Protein AF-A0A9Q0RKN8-F1 (afdb_monomer_lite)

pLDDT: mean 71.42, std 11.18, range [33.84, 87.12]

Secondary structure (DSSP, 8-state):
-HHHHHHHHHHHHHHHHHHHHHHHTTS-TTT-HHHHHHHHHHHHHHS-GGGTTTHHHHHHHHHHHHHHHHHHHHHHHHHHHHHTTS-SPPHHHHHHHTT-----PPP-

Sequence (108 aa):
MATSTITYSKGLKTLRAISHQLRINKNNVRAMPVMENFVSIVRKHDVTDRRLCRAPEELQFIGTCYQTYLESNQQYGELYRKHFGKGEKTIEEAARTVGLKLPEVPEI

InterPro domains:
  IPR037667 Protein FMC1 homologue [PTHR31716] (9-106)

Organism: Blomia tropicalis (NCBI:txid40697)

Foldseek 3Di:
DVLLVVLLVLLVVLLVLLLVLVVVVVDPSVPDPLNVVLVVLSVVLNPDPPCSDVSSVVNNVSSVVSNVVSVVVVVVVVVCVVPPPPPPDDPQRVCVVVPHHDDDDPDD

Structure (mmCIF, N/CA/C/O backbone):
data_AF-A0A9Q0RKN8-F1
#
_entry.id   AF-A0A9Q0RKN8-F1
#
loop_
_atom_site.group_PDB
_atom_site.id
_atom_site.type_symbol
_atom_site.label_atom_id
_atom_site.label_alt_id
_atom_site.label_comp_id
_atom_site.label_asym_id
_atom_site.label_entity_id
_atom_site.label_seq_id
_atom_site.pdbx_PDB_ins_code
_atom_site.Cartn_x
_atom_site.Cartn_y
_atom_site.Cartn_z
_atom_site.occupancy
_atom_site.B_iso_or_equiv
_atom_site.auth_seq_id
_atom_site.auth_comp_id
_atom_site.auth_asym_id
_atom_site.auth_atom_id
_atom_site.pdbx_PDB_model_num
ATOM 1 N N . MET A 1 1 ? 26.714 2.213 -18.684 1.00 40.12 1 MET A N 1
ATOM 2 C CA . MET A 1 1 ? 26.534 0.957 -17.915 1.00 40.12 1 MET A CA 1
ATOM 3 C C . MET A 1 1 ? 26.220 1.159 -16.426 1.00 40.12 1 MET A C 1
ATOM 5 O O . MET A 1 1 ? 25.683 0.244 -15.828 1.00 40.12 1 MET A O 1
ATOM 9 N N . ALA A 1 2 ? 26.486 2.322 -15.809 1.00 33.84 2 ALA A N 1
ATOM 10 C CA . ALA A 1 2 ? 26.169 2.554 -14.387 1.00 33.84 2 ALA A CA 1
ATOM 11 C C . ALA A 1 2 ? 24.698 2.942 -14.100 1.00 33.84 2 ALA A C 1
ATOM 13 O O . ALA A 1 2 ? 24.236 2.833 -12.971 1.00 33.84 2 ALA A O 1
ATOM 14 N N . THR A 1 3 ? 23.945 3.403 -15.101 1.00 42.78 3 THR A N 1
ATOM 15 C CA . THR A 1 3 ? 22.555 3.858 -14.924 1.00 42.78 3 THR A CA 1
ATOM 16 C C . THR A 1 3 ? 21.546 2.708 -14.877 1.00 42.78 3 THR A C 1
ATOM 18 O O . THR A 1 3 ? 20.561 2.800 -14.148 1.00 42.78 3 THR A O 1
ATOM 21 N N . SER A 1 4 ? 21.802 1.594 -15.572 1.00 50.19 4 SER A N 1
ATOM 22 C CA . SER A 1 4 ? 20.928 0.410 -15.561 1.00 50.19 4 SER A CA 1
ATOM 23 C C . SER A 1 4 ? 20.919 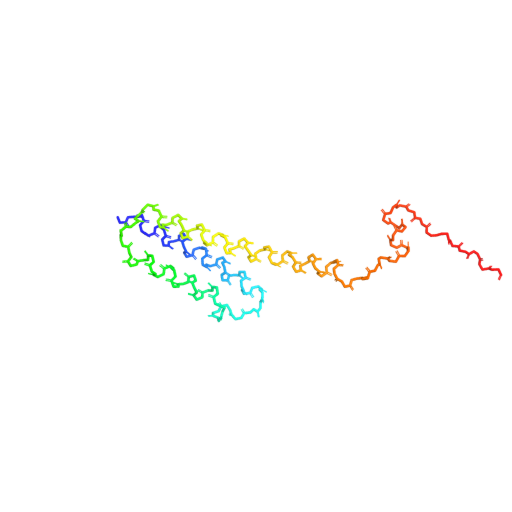-0.303 -14.202 1.00 50.19 4 SER A C 1
ATOM 25 O O . SER A 1 4 ? 19.859 -0.702 -13.722 1.00 50.19 4 SER A O 1
ATOM 27 N N . THR A 1 5 ? 22.064 -0.384 -13.516 1.00 50.81 5 THR A N 1
ATOM 28 C CA . THR A 1 5 ? 22.169 -1.023 -12.191 1.00 50.81 5 THR A CA 1
ATOM 29 C C . THR A 1 5 ? 21.462 -0.227 -11.087 1.00 50.81 5 THR A C 1
ATOM 31 O O . THR A 1 5 ? 20.856 -0.813 -10.187 1.00 50.81 5 THR A O 1
ATOM 34 N N . ILE A 1 6 ? 21.471 1.109 -11.166 1.00 53.22 6 ILE A N 1
ATOM 35 C CA . ILE A 1 6 ? 20.786 1.992 -10.206 1.00 53.22 6 ILE A CA 1
ATOM 36 C C . ILE A 1 6 ? 19.263 1.902 -10.368 1.00 53.22 6 ILE A C 1
ATOM 38 O O . ILE A 1 6 ? 18.538 1.855 -9.371 1.00 53.22 6 ILE A O 1
ATOM 42 N N . THR A 1 7 ? 18.764 1.836 -11.602 1.00 55.88 7 THR A N 1
ATOM 43 C CA . THR A 1 7 ? 17.331 1.667 -11.884 1.00 55.88 7 THR A CA 1
ATOM 44 C C . THR A 1 7 ? 16.822 0.312 -11.409 1.00 55.88 7 THR A C 1
ATOM 46 O O . THR A 1 7 ? 15.800 0.244 -10.726 1.00 55.88 7 THR A O 1
ATOM 49 N N . TYR A 1 8 ? 17.570 -0.757 -11.691 1.00 60.25 8 TYR A N 1
ATOM 50 C CA . TYR A 1 8 ? 17.263 -2.103 -11.213 1.00 60.25 8 TYR A CA 1
ATOM 51 C C . TYR A 1 8 ? 17.215 -2.151 -9.676 1.00 60.25 8 TYR A C 1
ATOM 53 O O . TYR A 1 8 ? 16.263 -2.659 -9.087 1.00 60.25 8 TYR A O 1
ATOM 61 N N . SER A 1 9 ? 18.174 -1.503 -9.006 1.00 65.56 9 SER A N 1
ATOM 62 C CA . SER A 1 9 ? 18.187 -1.324 -7.547 1.00 65.56 9 SER A CA 1
ATOM 63 C C . SER A 1 9 ? 16.938 -0.604 -7.017 1.00 65.56 9 SER A C 1
ATOM 65 O O . SER A 1 9 ? 16.350 -1.044 -6.026 1.00 65.56 9 SER A O 1
ATOM 67 N N . LYS A 1 10 ? 16.481 0.470 -7.675 1.00 67.00 10 LYS A N 1
ATOM 68 C CA . LYS A 1 10 ? 15.268 1.209 -7.276 1.00 67.00 10 LYS A CA 1
ATOM 69 C C . LYS A 1 10 ? 13.986 0.396 -7.492 1.00 67.00 10 LYS A C 1
ATOM 71 O O . LYS A 1 10 ? 13.162 0.343 -6.582 1.00 67.00 10 LYS A O 1
ATOM 76 N N . GLY A 1 11 ? 13.844 -0.285 -8.630 1.00 67.00 11 GLY A N 1
ATOM 77 C CA . GLY A 1 11 ? 12.703 -1.169 -8.908 1.00 67.00 11 GLY A CA 1
ATOM 78 C C . GLY A 1 11 ? 12.629 -2.375 -7.962 1.00 67.00 11 GLY A C 1
ATOM 79 O O . GLY A 1 11 ? 11.551 -2.801 -7.555 1.00 67.00 11 GLY A O 1
ATOM 80 N N . LEU A 1 12 ? 13.776 -2.894 -7.519 1.00 70.75 12 LEU A N 1
ATOM 81 C CA . LEU A 1 12 ? 13.816 -3.940 -6.496 1.00 70.75 12 LEU A CA 1
ATOM 82 C C . LEU A 1 12 ? 13.418 -3.432 -5.106 1.00 70.75 12 LEU A C 1
ATOM 84 O O . LEU A 1 12 ? 12.821 -4.182 -4.332 1.00 70.75 12 LEU A O 1
ATOM 88 N N . LYS A 1 13 ? 13.731 -2.175 -4.766 1.00 76.62 13 LYS A N 1
ATOM 89 C CA . LYS A 1 13 ? 13.293 -1.567 -3.498 1.00 76.62 13 LYS A CA 1
ATOM 90 C C . LYS A 1 13 ? 11.774 -1.412 -3.452 1.00 76.62 13 LYS A C 1
ATOM 92 O O . LYS A 1 13 ? 11.178 -1.780 -2.443 1.00 76.62 13 LYS A O 1
ATOM 97 N N . THR A 1 14 ? 11.151 -0.948 -4.536 1.00 73.56 14 THR A N 1
ATOM 98 C CA . THR A 1 14 ? 9.684 -0.853 -4.621 1.00 73.56 14 THR A CA 1
ATOM 99 C C . THR A 1 14 ? 9.036 -2.237 -4.595 1.00 73.56 14 THR A C 1
ATOM 101 O O . THR A 1 14 ? 8.081 -2.441 -3.852 1.00 73.56 14 THR A O 1
ATOM 104 N N . LEU A 1 15 ? 9.613 -3.234 -5.277 1.00 72.88 15 LEU A N 1
ATOM 105 C CA . LEU A 1 15 ? 9.146 -4.625 -5.197 1.00 72.88 15 LEU A CA 1
ATOM 106 C C . LEU A 1 15 ? 9.206 -5.180 -3.764 1.00 72.88 15 LEU A C 1
ATOM 108 O O . LEU A 1 15 ? 8.266 -5.830 -3.306 1.00 72.88 15 LEU A O 1
ATOM 112 N N . ARG A 1 16 ? 10.297 -4.917 -3.034 1.00 77.75 16 ARG A N 1
ATOM 113 C CA . ARG A 1 16 ? 10.433 -5.324 -1.626 1.00 77.75 16 ARG A CA 1
ATOM 114 C C . ARG A 1 16 ? 9.409 -4.629 -0.734 1.00 77.75 16 ARG A C 1
ATOM 116 O O . ARG A 1 16 ? 8.820 -5.299 0.111 1.00 77.75 16 ARG A O 1
ATOM 123 N N . ALA A 1 17 ? 9.169 -3.335 -0.938 1.00 76.56 17 ALA A N 1
ATOM 124 C CA . ALA A 1 17 ? 8.163 -2.584 -0.192 1.00 76.56 17 ALA A CA 1
ATOM 125 C C . ALA A 1 17 ? 6.752 -3.148 -0.433 1.00 76.56 17 ALA A C 1
ATOM 127 O O . ALA A 1 17 ? 6.053 -3.486 0.520 1.00 76.56 17 ALA A O 1
ATOM 128 N N . ILE A 1 18 ? 6.376 -3.371 -1.695 1.00 76.12 18 ILE A N 1
ATOM 129 C CA . ILE A 1 18 ? 5.087 -3.970 -2.070 1.00 76.12 18 ILE A CA 1
ATOM 130 C C . ILE A 1 18 ? 4.957 -5.386 -1.481 1.00 76.12 18 ILE A C 1
ATOM 132 O O . ILE A 1 18 ? 3.927 -5.729 -0.901 1.00 76.12 18 ILE A O 1
ATOM 136 N N . SER A 1 19 ? 6.014 -6.203 -1.544 1.00 74.38 19 SER A N 1
ATOM 137 C CA . SER A 1 19 ? 6.011 -7.555 -0.965 1.00 74.38 19 SER A CA 1
ATOM 138 C C . SER A 1 19 ? 5.850 -7.547 0.550 1.00 74.38 19 SER A C 1
ATOM 140 O O . SER A 1 19 ? 5.220 -8.455 1.093 1.00 74.38 19 SER A O 1
ATOM 142 N N . HIS A 1 20 ? 6.433 -6.563 1.231 1.00 78.81 20 HIS A N 1
ATOM 143 C CA . HIS A 1 20 ? 6.300 -6.401 2.671 1.00 78.81 20 HIS A CA 1
ATOM 144 C C . HIS A 1 20 ? 4.857 -6.038 3.043 1.00 78.81 20 HIS A C 1
ATOM 146 O O . HIS A 1 20 ? 4.262 -6.702 3.892 1.00 78.81 20 HIS A O 1
ATOM 152 N N . GLN A 1 21 ? 4.263 -5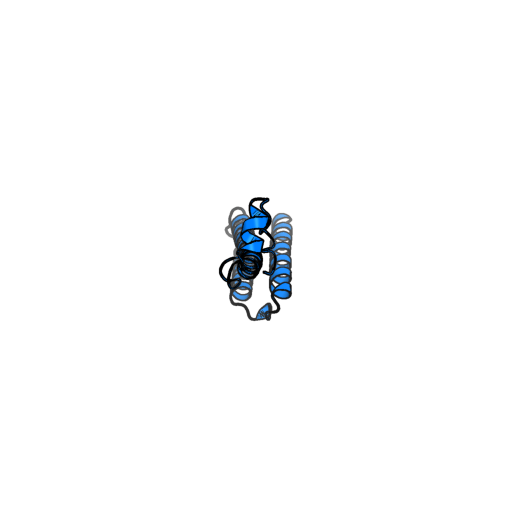.062 2.348 1.00 69.94 21 GLN A N 1
ATOM 153 C CA . GLN A 1 21 ? 2.877 -4.635 2.578 1.00 69.94 21 GLN A CA 1
ATOM 154 C C . GLN A 1 21 ? 1.856 -5.749 2.305 1.00 69.94 21 GLN A C 1
ATOM 156 O O . GLN A 1 21 ? 0.901 -5.946 3.059 1.00 69.94 21 GLN A O 1
ATOM 161 N N . LEU A 1 22 ? 2.079 -6.546 1.261 1.00 72.38 22 LEU A N 1
ATOM 162 C CA . LEU A 1 22 ? 1.228 -7.697 0.951 1.00 72.38 22 LEU A CA 1
ATOM 163 C C . LEU A 1 22 ? 1.353 -8.817 1.990 1.00 72.38 22 LEU A C 1
ATOM 165 O O . LEU A 1 22 ? 0.365 -9.485 2.292 1.00 72.38 22 LEU A O 1
ATOM 169 N N . ARG A 1 23 ? 2.543 -9.010 2.573 1.00 74.06 23 ARG A N 1
ATOM 170 C CA . ARG A 1 23 ? 2.762 -10.014 3.625 1.00 74.06 23 ARG A CA 1
ATOM 171 C C . ARG A 1 23 ? 2.067 -9.633 4.932 1.00 74.06 23 ARG A C 1
ATOM 173 O O . ARG A 1 23 ? 1.554 -10.517 5.614 1.00 74.06 23 ARG A O 1
ATOM 180 N N . ILE A 1 24 ? 2.017 -8.339 5.258 1.00 70.50 24 ILE A N 1
ATOM 181 C CA . ILE A 1 24 ? 1.260 -7.815 6.409 1.00 70.50 24 ILE A CA 1
ATOM 182 C C . ILE A 1 24 ? -0.235 -8.118 6.257 1.00 70.50 24 ILE A C 1
ATOM 184 O O . ILE A 1 24 ? -0.875 -8.541 7.217 1.00 70.50 24 ILE A O 1
ATOM 188 N N . ASN A 1 25 ? -0.774 -8.003 5.041 1.00 65.62 25 ASN A N 1
ATOM 189 C CA . ASN A 1 25 ? -2.179 -8.289 4.739 1.00 65.62 25 ASN A CA 1
ATOM 190 C C . ASN A 1 25 ? -2.540 -9.793 4.702 1.00 65.62 25 ASN A C 1
ATOM 192 O O . ASN A 1 25 ? -3.617 -10.146 4.233 1.00 65.62 25 ASN A O 1
ATOM 196 N N . LYS A 1 26 ? -1.667 -10.685 5.207 1.00 62.03 26 LYS A N 1
ATOM 197 C CA . LYS A 1 26 ? -1.878 -12.144 5.360 1.00 62.03 26 LYS A CA 1
ATOM 198 C C . LYS A 1 26 ? -2.396 -12.882 4.114 1.00 62.03 26 LYS A C 1
ATOM 200 O O . LYS A 1 26 ? -2.942 -13.974 4.234 1.00 62.03 26 LYS A O 1
ATOM 205 N N . ASN A 1 27 ? -2.156 -12.346 2.922 1.00 58.69 27 ASN A N 1
ATOM 206 C CA . ASN A 1 27 ? -2.510 -12.996 1.666 1.00 58.69 27 ASN A CA 1
ATOM 207 C C . ASN A 1 27 ? -1.245 -13.498 0.970 1.00 58.69 27 ASN A C 1
ATOM 209 O O . ASN A 1 27 ? -0.172 -12.906 1.099 1.00 58.69 27 ASN A O 1
ATOM 213 N N . ASN A 1 28 ? -1.349 -14.627 0.263 1.00 58.94 28 ASN A N 1
ATOM 214 C CA . ASN A 1 28 ? -0.224 -15.244 -0.436 1.00 58.94 28 ASN A CA 1
ATOM 215 C C . ASN A 1 28 ? 0.334 -14.266 -1.484 1.00 58.94 28 ASN A C 1
ATOM 217 O O . ASN A 1 28 ? -0.195 -14.138 -2.586 1.00 58.94 28 ASN A O 1
ATOM 221 N N . VAL A 1 29 ? 1.404 -13.558 -1.112 1.00 59.59 29 VAL A N 1
ATOM 222 C CA . VAL A 1 29 ? 2.012 -12.441 -1.855 1.00 59.59 29 VAL A CA 1
ATOM 223 C C . VAL A 1 29 ? 2.336 -12.813 -3.301 1.00 59.59 29 VAL A C 1
ATOM 225 O O . VAL A 1 29 ? 2.275 -11.974 -4.195 1.00 59.59 29 VAL A O 1
ATOM 228 N N . ARG A 1 30 ? 2.662 -14.088 -3.532 1.00 56.75 30 ARG A N 1
ATOM 229 C CA . ARG A 1 30 ? 3.048 -14.622 -4.838 1.00 56.75 30 ARG A CA 1
ATOM 230 C C . ARG A 1 30 ? 1.859 -14.899 -5.761 1.00 56.75 30 ARG A C 1
ATOM 232 O O . ARG A 1 30 ? 2.060 -14.986 -6.963 1.00 56.75 30 ARG A O 1
ATOM 239 N N . ALA A 1 31 ? 0.658 -15.047 -5.203 1.00 58.19 31 ALA A N 1
ATOM 240 C CA . ALA A 1 31 ? -0.555 -15.412 -5.933 1.00 58.19 31 ALA A CA 1
ATOM 241 C C . ALA A 1 31 ? -1.451 -14.206 -6.264 1.00 58.19 31 ALA A C 1
ATOM 243 O O . ALA A 1 31 ? -2.479 -14.372 -6.914 1.00 58.19 31 ALA A O 1
ATOM 244 N N . MET A 1 32 ? -1.099 -12.996 -5.811 1.00 66.50 32 MET A N 1
ATOM 245 C CA . MET A 1 32 ? -1.887 -11.814 -6.141 1.00 66.50 32 MET A CA 1
ATOM 246 C C . MET A 1 32 ? -1.568 -11.322 -7.560 1.00 66.50 32 MET A C 1
ATOM 248 O O . MET A 1 32 ? -0.397 -11.055 -7.851 1.00 66.50 32 MET A O 1
ATOM 252 N N . PRO A 1 33 ? -2.593 -11.081 -8.404 1.00 69.56 33 PRO A N 1
ATOM 253 C CA . PRO A 1 33 ? -2.417 -10.572 -9.767 1.00 69.56 33 PRO A CA 1
ATOM 254 C C . PRO A 1 33 ? -1.587 -9.284 -9.839 1.00 69.56 33 PRO A C 1
ATOM 256 O O . PRO A 1 33 ? -0.910 -9.026 -10.827 1.00 69.56 33 PRO A O 1
ATOM 259 N N . VAL A 1 34 ? -1.599 -8.475 -8.774 1.00 68.50 34 VAL A N 1
ATOM 260 C CA . VAL A 1 34 ? -0.804 -7.241 -8.666 1.00 68.50 34 VAL A CA 1
ATOM 261 C C . VAL A 1 34 ? 0.698 -7.531 -8.706 1.00 68.50 34 VAL A C 1
ATOM 263 O O . VAL A 1 34 ? 1.432 -6.851 -9.423 1.00 68.50 34 VAL A O 1
ATOM 266 N N . MET A 1 35 ? 1.162 -8.561 -7.991 1.00 69.44 35 MET A N 1
ATOM 267 C CA . MET A 1 35 ? 2.580 -8.925 -7.995 1.00 69.44 35 MET A CA 1
ATOM 268 C C . MET A 1 35 ? 3.004 -9.576 -9.302 1.00 69.44 35 MET A C 1
ATOM 270 O O . MET A 1 35 ? 4.082 -9.273 -9.808 1.00 69.44 35 MET A O 1
ATOM 274 N N . GLU A 1 36 ? 2.157 -10.425 -9.878 1.00 73.94 36 GLU A N 1
ATOM 275 C CA . GLU A 1 36 ? 2.430 -11.044 -11.174 1.00 73.94 36 GLU A CA 1
ATOM 276 C C . GLU A 1 36 ? 2.539 -9.992 -12.286 1.00 73.94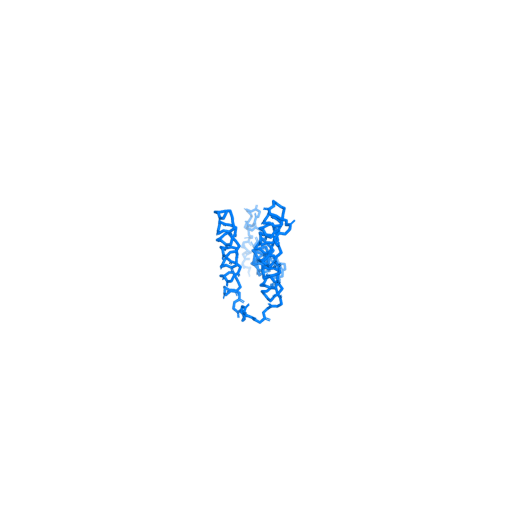 36 GLU A C 1
ATOM 278 O O . GLU A 1 36 ? 3.530 -9.958 -13.023 1.00 73.94 36 GLU A O 1
ATOM 283 N N . ASN A 1 37 ? 1.582 -9.061 -12.341 1.00 76.31 37 ASN A N 1
ATOM 284 C CA . ASN A 1 37 ? 1.600 -7.959 -13.295 1.00 76.31 37 ASN A CA 1
ATOM 285 C C . ASN A 1 37 ? 2.834 -7.075 -13.105 1.00 76.31 37 ASN A C 1
ATOM 287 O O . ASN A 1 37 ? 3.532 -6.804 -14.081 1.00 76.31 37 ASN A O 1
ATOM 291 N N . PHE A 1 38 ? 3.162 -6.681 -11.872 1.00 74.50 38 PHE A N 1
ATOM 292 C CA . PHE A 1 38 ? 4.323 -5.829 -11.610 1.00 74.50 38 PHE A CA 1
ATOM 293 C C . PHE A 1 38 ? 5.647 -6.519 -11.972 1.00 74.50 38 PHE A C 1
ATOM 295 O O . PHE A 1 38 ? 6.486 -5.919 -12.640 1.00 74.50 38 PHE A O 1
ATOM 302 N N . VAL A 1 39 ? 5.820 -7.803 -11.638 1.00 77.69 39 VAL A N 1
ATOM 303 C CA . VAL A 1 39 ? 7.000 -8.585 -12.052 1.00 77.69 39 VAL A CA 1
ATOM 304 C C . VAL A 1 39 ? 7.084 -8.695 -13.577 1.00 77.69 39 VAL A C 1
ATOM 306 O O . VAL A 1 39 ? 8.176 -8.576 -14.134 1.00 77.69 39 VAL A O 1
ATOM 309 N N . SER A 1 40 ? 5.956 -8.880 -14.270 1.00 78.00 40 SER A N 1
ATOM 310 C CA . SER A 1 40 ? 5.925 -8.912 -15.739 1.00 78.00 40 SER A CA 1
ATOM 311 C C . SER A 1 40 ? 6.341 -7.572 -16.356 1.00 78.00 40 SER A C 1
ATOM 313 O O . SER A 1 40 ? 7.066 -7.553 -17.348 1.00 78.00 40 SER A O 1
ATOM 315 N N . ILE A 1 41 ? 5.934 -6.456 -15.743 1.00 72.69 41 ILE A N 1
ATOM 316 C CA . ILE A 1 41 ? 6.262 -5.094 -16.169 1.00 72.69 41 ILE A CA 1
ATOM 317 C C . ILE A 1 41 ? 7.761 -4.841 -15.963 1.00 72.69 41 ILE A C 1
ATOM 319 O O . ILE A 1 41 ? 8.445 -4.455 -16.909 1.00 72.69 41 ILE A O 1
ATOM 323 N N . VAL A 1 42 ? 8.299 -5.152 -14.778 1.00 71.94 42 VAL A N 1
ATOM 324 C CA . VAL A 1 42 ? 9.739 -5.042 -14.480 1.00 71.94 42 VAL A CA 1
ATOM 325 C C . VAL A 1 42 ? 10.566 -5.858 -15.479 1.00 71.94 42 VAL A C 1
ATOM 327 O O . VAL A 1 42 ? 11.527 -5.341 -16.039 1.00 71.94 42 VAL A O 1
ATOM 330 N N . ARG A 1 43 ? 10.159 -7.102 -15.770 1.00 75.19 43 ARG A N 1
ATOM 331 C CA . ARG A 1 43 ? 10.841 -7.963 -16.751 1.00 75.19 43 ARG A CA 1
ATOM 332 C C . ARG A 1 43 ? 10.783 -7.403 -18.170 1.00 75.19 43 ARG A C 1
ATOM 334 O O . ARG A 1 43 ? 11.796 -7.415 -18.850 1.00 75.19 43 ARG A O 1
ATOM 341 N N . LYS A 1 44 ? 9.632 -6.891 -18.622 1.00 73.62 44 LYS A N 1
ATOM 342 C CA . LYS A 1 44 ? 9.481 -6.278 -19.959 1.00 73.62 44 LYS A CA 1
ATOM 343 C C . LYS A 1 44 ? 10.351 -5.029 -20.128 1.00 73.62 44 LYS A C 1
ATOM 345 O O . LYS A 1 44 ? 10.885 -4.798 -21.213 1.00 73.62 44 LYS A O 1
ATOM 350 N N . HIS A 1 45 ? 10.501 -4.238 -19.068 1.00 65.25 45 HIS A N 1
ATOM 351 C CA . HIS A 1 45 ? 11.345 -3.046 -19.083 1.00 65.25 45 HIS A CA 1
ATOM 352 C C . HIS A 1 45 ? 12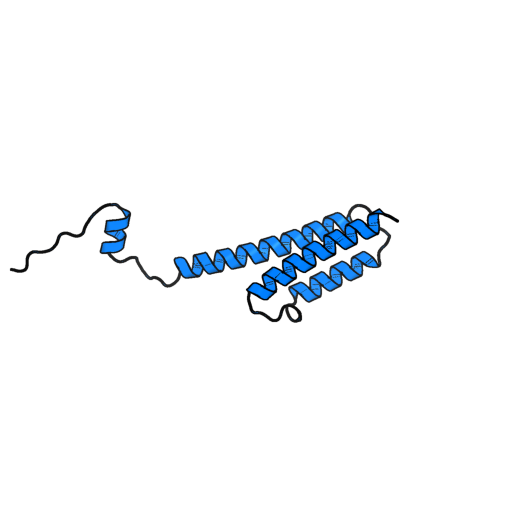.847 -3.358 -19.036 1.00 65.25 45 HIS A C 1
ATOM 354 O O . HIS A 1 45 ? 13.618 -2.557 -19.552 1.00 65.25 45 HIS A O 1
ATOM 360 N N . ASP A 1 46 ? 13.252 -4.515 -18.505 1.00 64.62 46 ASP A N 1
ATOM 361 C CA . ASP A 1 46 ? 14.653 -4.970 -18.485 1.00 64.62 46 ASP A CA 1
ATOM 362 C C . ASP A 1 46 ? 15.174 -5.348 -19.887 1.00 64.62 46 ASP A C 1
ATOM 364 O O . ASP A 1 46 ? 16.319 -5.077 -20.225 1.00 64.62 46 ASP A O 1
ATOM 368 N N . VAL A 1 47 ? 14.314 -5.910 -20.749 1.00 60.28 47 VAL A N 1
ATOM 369 C CA . VAL A 1 47 ? 14.701 -6.364 -22.106 1.00 60.28 47 VAL A CA 1
ATOM 370 C C . VAL A 1 47 ? 14.671 -5.255 -23.166 1.00 60.28 47 VAL A C 1
ATOM 372 O O . VAL A 1 47 ? 15.098 -5.469 -24.300 1.00 60.28 47 VAL A O 1
ATOM 375 N N . THR A 1 48 ? 14.125 -4.078 -22.844 1.00 59.50 48 THR A N 1
ATOM 376 C CA . THR A 1 48 ? 13.854 -3.028 -23.839 1.00 59.50 48 THR A CA 1
ATOM 377 C C . THR A 1 48 ? 14.817 -1.844 -23.688 1.00 59.50 48 THR A C 1
ATOM 379 O O . THR A 1 48 ? 14.481 -0.831 -23.079 1.00 59.50 48 THR A O 1
ATOM 382 N N . ASP A 1 49 ? 15.983 -1.918 -24.339 1.00 53.50 49 ASP A N 1
ATOM 383 C CA . ASP A 1 49 ? 17.034 -0.874 -24.336 1.00 53.50 49 ASP A CA 1
ATOM 384 C C . ASP A 1 49 ? 16.622 0.488 -24.948 1.00 53.50 49 ASP A C 1
ATOM 386 O O . ASP A 1 49 ? 17.347 1.479 -24.846 1.00 53.50 49 ASP A O 1
ATOM 390 N N . ARG A 1 50 ? 15.450 0.603 -25.591 1.00 53.03 50 ARG A N 1
ATOM 391 C CA . ARG A 1 50 ? 15.079 1.801 -26.379 1.00 53.03 50 ARG A CA 1
ATOM 392 C C . ARG A 1 50 ? 14.489 2.982 -25.597 1.00 53.03 50 ARG A C 1
ATOM 394 O O . ARG A 1 50 ? 14.095 3.962 -26.225 1.00 53.03 50 ARG A O 1
ATOM 401 N N . ARG A 1 51 ? 14.401 2.954 -24.261 1.00 52.62 51 ARG A N 1
ATOM 402 C CA . ARG A 1 51 ? 13.822 4.076 -23.479 1.00 52.62 51 ARG A CA 1
ATOM 40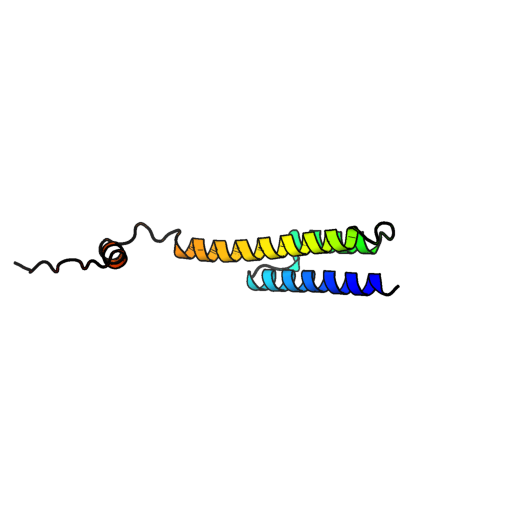3 C C . ARG A 1 51 ? 14.550 4.337 -22.159 1.00 52.62 51 ARG A C 1
ATOM 405 O O . ARG A 1 51 ? 13.930 4.401 -21.104 1.00 52.62 51 ARG A O 1
ATOM 412 N N . LEU A 1 52 ? 15.862 4.543 -22.240 1.00 54.53 52 LEU A N 1
ATOM 413 C CA . LEU A 1 52 ? 16.765 4.767 -21.102 1.00 54.53 52 LEU A CA 1
ATOM 414 C C . LEU A 1 52 ? 16.406 5.943 -20.167 1.00 54.53 52 LEU A C 1
ATOM 416 O O . LEU A 1 52 ? 16.874 5.938 -19.034 1.00 54.53 52 LEU A O 1
ATOM 420 N N . CYS A 1 53 ? 15.570 6.906 -20.584 1.00 55.06 53 CYS A N 1
ATOM 421 C CA . CYS A 1 53 ? 15.239 8.066 -19.739 1.00 55.06 53 CYS A CA 1
ATOM 422 C C . CYS A 1 53 ? 13.813 8.066 -19.159 1.00 55.06 53 CYS A C 1
ATOM 424 O O . CYS A 1 53 ? 13.635 8.528 -18.044 1.00 55.06 53 CYS A O 1
ATOM 426 N N . ARG A 1 54 ? 12.801 7.531 -19.861 1.00 64.12 54 ARG A N 1
ATOM 427 C CA . ARG A 1 54 ? 11.385 7.647 -19.438 1.00 64.12 54 ARG A CA 1
ATOM 428 C C . ARG A 1 54 ? 10.815 6.382 -18.787 1.00 64.12 54 ARG A C 1
ATOM 430 O O . ARG A 1 54 ? 10.108 6.464 -17.792 1.00 64.12 54 ARG A O 1
ATOM 437 N N . ALA A 1 55 ? 11.177 5.207 -19.301 1.00 64.88 55 ALA A N 1
ATOM 438 C CA . ALA A 1 55 ? 10.767 3.926 -18.726 1.00 64.88 55 ALA A CA 1
ATOM 439 C C . ALA A 1 55 ? 11.177 3.707 -17.248 1.00 64.88 55 ALA A C 1
ATOM 4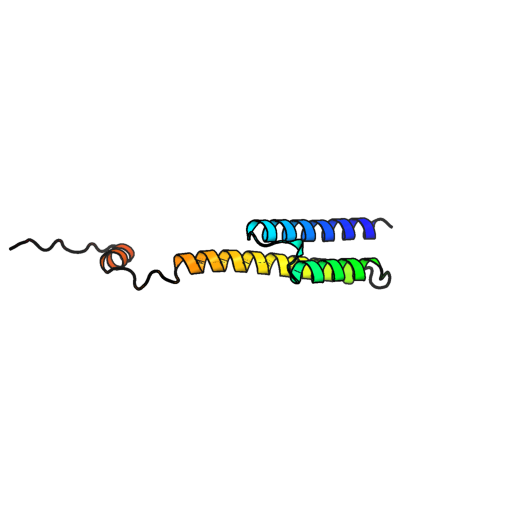41 O O . ALA A 1 55 ? 10.363 3.159 -16.503 1.00 64.88 55 ALA A O 1
ATOM 442 N N . PRO A 1 56 ? 12.380 4.111 -16.775 1.00 64.31 56 PRO A N 1
ATOM 443 C CA . PRO A 1 56 ? 12.740 3.949 -15.362 1.00 64.31 56 PRO A CA 1
ATOM 444 C C . PRO A 1 56 ? 11.855 4.777 -14.422 1.00 64.31 56 PRO A C 1
ATOM 446 O O . PRO A 1 56 ? 11.475 4.304 -13.351 1.00 64.31 56 PRO A O 1
ATOM 449 N N . GLU A 1 57 ? 11.515 5.997 -14.833 1.00 71.81 57 GLU A N 1
ATOM 450 C CA . GLU A 1 57 ? 10.659 6.906 -14.072 1.00 71.81 57 GLU A CA 1
ATOM 451 C C . GLU A 1 57 ? 9.207 6.426 -14.079 1.00 71.81 57 GLU A C 1
ATOM 453 O O . GLU A 1 57 ? 8.564 6.416 -13.034 1.00 71.81 57 GLU A O 1
ATOM 458 N N . GLU A 1 58 ? 8.715 5.936 -15.221 1.00 74.06 58 GLU A N 1
ATOM 459 C CA . GLU A 1 58 ? 7.387 5.322 -15.339 1.00 74.06 58 GLU A CA 1
ATOM 460 C C . GLU A 1 58 ? 7.258 4.081 -14.448 1.00 74.06 58 GLU A C 1
ATOM 462 O O . GLU A 1 58 ? 6.276 3.943 -13.722 1.00 74.06 58 GLU A O 1
ATOM 467 N N . LEU A 1 59 ? 8.263 3.201 -14.434 1.00 73.75 59 LEU A N 1
ATOM 468 C CA . LEU A 1 59 ? 8.257 2.013 -13.580 1.00 73.75 59 LEU A CA 1
ATOM 469 C C . LEU A 1 59 ? 8.276 2.377 -12.092 1.00 73.75 59 LEU A C 1
ATOM 471 O O . LEU A 1 59 ? 7.569 1.765 -11.287 1.00 73.75 59 LEU A O 1
ATOM 475 N N . GLN A 1 60 ? 9.075 3.378 -11.723 1.00 77.69 60 GLN A N 1
ATOM 476 C CA . GLN A 1 60 ? 9.111 3.891 -10.360 1.00 77.69 60 GLN A CA 1
ATOM 477 C C . GLN A 1 60 ? 7.765 4.512 -9.973 1.00 77.69 60 GLN A C 1
ATOM 479 O O . GLN A 1 60 ? 7.264 4.230 -8.888 1.00 77.69 60 GLN A O 1
ATOM 484 N N . PHE A 1 61 ? 7.165 5.309 -10.856 1.00 81.38 61 PHE A N 1
ATOM 485 C CA . PHE A 1 61 ? 5.852 5.913 -10.651 1.00 81.38 61 PHE A CA 1
ATOM 486 C C . PHE A 1 61 ? 4.777 4.845 -10.438 1.00 81.38 61 PHE A C 1
ATOM 488 O O . PHE A 1 61 ? 4.070 4.885 -9.435 1.00 81.38 61 PHE A O 1
ATOM 495 N N . ILE A 1 62 ? 4.725 3.833 -11.307 1.00 80.06 62 ILE A N 1
ATOM 496 C CA . ILE A 1 62 ? 3.799 2.699 -11.187 1.00 80.06 62 ILE A CA 1
ATOM 497 C C . ILE A 1 62 ? 4.008 1.966 -9.854 1.00 80.06 62 ILE A C 1
ATOM 499 O O . ILE A 1 62 ? 3.040 1.671 -9.155 1.00 80.06 62 ILE A O 1
ATOM 503 N N . GLY A 1 63 ? 5.262 1.703 -9.469 1.00 78.94 63 GLY A N 1
ATOM 504 C CA . GLY A 1 63 ? 5.588 1.074 -8.186 1.00 78.94 63 GLY A CA 1
ATOM 505 C C . GLY A 1 63 ? 5.101 1.889 -6.985 1.00 78.94 63 GLY A C 1
ATOM 506 O O . GLY A 1 63 ? 4.481 1.332 -6.079 1.00 78.94 63 GLY A O 1
ATOM 507 N N . THR A 1 64 ? 5.320 3.204 -7.003 1.00 82.38 64 THR A N 1
ATOM 508 C CA . THR A 1 64 ? 4.837 4.123 -5.962 1.00 82.38 64 THR A CA 1
ATOM 509 C C . THR A 1 64 ? 3.310 4.160 -5.915 1.00 82.38 64 THR A C 1
ATOM 511 O O . THR A 1 64 ? 2.743 4.069 -4.832 1.00 82.38 64 THR A O 1
ATOM 514 N N . CYS A 1 65 ? 2.624 4.209 -7.062 1.00 84.38 65 CYS A N 1
ATOM 515 C CA . CYS A 1 65 ? 1.161 4.172 -7.116 1.00 84.38 65 CYS A CA 1
ATOM 516 C C . CYS A 1 65 ? 0.594 2.908 -6.463 1.00 84.38 65 CYS A C 1
ATOM 518 O O . CYS A 1 65 ? -0.340 2.996 -5.666 1.00 84.38 65 CYS A O 1
ATOM 520 N N . TYR A 1 66 ? 1.170 1.738 -6.756 1.00 81.62 66 TYR A N 1
ATOM 521 C CA . TYR A 1 66 ? 0.746 0.490 -6.120 1.00 81.62 66 TYR A CA 1
ATOM 522 C C . TYR A 1 66 ? 1.014 0.486 -4.617 1.00 81.62 66 TYR A C 1
ATOM 524 O O . TYR A 1 66 ? 0.168 0.023 -3.854 1.00 81.62 66 TYR A O 1
ATOM 532 N N . GLN A 1 67 ? 2.156 1.020 -4.181 1.00 82.38 67 GLN A N 1
ATOM 533 C CA . GLN A 1 67 ? 2.451 1.154 -2.759 1.00 82.38 67 GLN A CA 1
ATOM 534 C C . GLN A 1 67 ? 1.409 2.036 -2.057 1.00 82.38 67 GLN A C 1
ATOM 536 O O . GLN A 1 67 ? 0.799 1.590 -1.086 1.00 82.38 67 GLN A O 1
ATOM 541 N N . THR A 1 68 ? 1.147 3.237 -2.579 1.00 86.69 68 THR A N 1
ATOM 542 C CA . THR A 1 68 ? 0.148 4.158 -2.019 1.00 86.69 68 THR A CA 1
ATOM 543 C C . THR A 1 68 ? -1.243 3.530 -1.995 1.00 86.69 68 THR A C 1
ATOM 545 O O . THR A 1 68 ? -1.939 3.624 -0.990 1.00 86.69 68 THR A O 1
ATOM 548 N N . TYR A 1 69 ? -1.643 2.826 -3.057 1.00 85.31 69 TYR A N 1
ATOM 549 C CA . TYR A 1 69 ? -2.939 2.148 -3.115 1.00 85.31 69 TYR A CA 1
ATOM 550 C C . TYR A 1 69 ? -3.113 1.091 -2.012 1.00 85.31 69 TYR A C 1
ATOM 552 O O . TYR A 1 69 ? -4.177 1.004 -1.390 1.00 85.31 69 TYR A O 1
ATOM 560 N N . LEU A 1 70 ? -2.076 0.288 -1.755 1.00 80.81 70 LEU A N 1
ATOM 561 C CA . LEU A 1 70 ? -2.097 -0.727 -0.700 1.00 80.81 70 LEU A CA 1
ATOM 562 C C . LEU A 1 70 ? -2.137 -0.090 0.694 1.00 80.81 70 LEU A C 1
ATOM 564 O O . LEU A 1 70 ? -2.908 -0.533 1.546 1.00 80.81 70 LEU A O 1
ATOM 568 N N . GLU A 1 71 ? -1.360 0.971 0.910 1.00 85.06 71 GLU A N 1
ATOM 569 C CA . GLU A 1 71 ? -1.363 1.733 2.163 1.00 85.06 71 GLU A CA 1
ATOM 570 C C . GLU A 1 71 ? -2.736 2.366 2.433 1.00 85.06 71 GLU A C 1
ATOM 572 O O . GLU A 1 71 ? -3.277 2.234 3.532 1.00 85.06 71 GLU A O 1
ATOM 577 N N . SER A 1 72 ? -3.355 2.982 1.421 1.00 85.62 72 SER A N 1
ATOM 578 C CA . SER A 1 72 ? -4.704 3.546 1.536 1.00 85.62 72 SER A CA 1
ATOM 579 C C . SER A 1 72 ? -5.764 2.482 1.830 1.00 85.62 72 SER A C 1
ATOM 581 O O . SER A 1 72 ? -6.665 2.736 2.624 1.00 85.62 72 SER A O 1
ATOM 583 N N . ASN A 1 73 ? -5.657 1.280 1.253 1.00 84.94 73 ASN A N 1
ATOM 584 C CA . ASN A 1 73 ? -6.574 0.176 1.565 1.00 84.94 73 ASN A CA 1
ATOM 585 C C . ASN A 1 73 ? -6.479 -0.264 3.028 1.00 84.94 73 ASN A C 1
ATOM 587 O O . ASN A 1 73 ? -7.502 -0.518 3.663 1.00 84.94 73 ASN A O 1
ATOM 591 N N . GLN A 1 74 ? -5.267 -0.330 3.582 1.00 82.38 74 GLN A N 1
ATOM 592 C CA . GLN A 1 74 ? -5.082 -0.673 4.989 1.00 82.38 74 GLN A CA 1
ATOM 593 C C . GLN A 1 74 ? -5.710 0.386 5.903 1.00 82.38 74 GLN A C 1
ATOM 595 O O . GLN A 1 74 ? -6.487 0.046 6.797 1.00 82.38 74 GLN A O 1
ATOM 600 N N . GLN A 1 75 ? -5.425 1.666 5.648 1.00 86.94 75 GLN A N 1
ATOM 601 C CA . GLN A 1 75 ? -6.013 2.775 6.405 1.00 86.94 75 GLN A CA 1
ATOM 602 C C . GLN A 1 75 ? -7.540 2.785 6.292 1.00 86.94 75 GLN A C 1
ATOM 604 O O . GLN A 1 75 ? -8.239 2.983 7.286 1.00 86.94 75 GLN A O 1
ATOM 609 N N . TYR A 1 76 ? -8.069 2.511 5.099 1.00 87.12 76 TYR A N 1
ATOM 610 C CA . TYR A 1 76 ? -9.502 2.365 4.890 1.00 87.12 76 TYR A CA 1
ATOM 611 C C . TYR A 1 76 ? -10.081 1.223 5.729 1.00 87.12 76 TYR A C 1
ATOM 613 O O . TYR A 1 76 ? -11.095 1.425 6.386 1.00 87.12 76 TYR A O 1
ATOM 621 N N . GLY A 1 77 ? -9.433 0.057 5.784 1.00 85.25 77 GLY A N 1
ATOM 622 C CA . GLY A 1 77 ? -9.864 -1.055 6.635 1.00 85.25 77 GLY A CA 1
ATOM 623 C C . GLY A 1 77 ? -9.882 -0.700 8.127 1.00 85.25 77 GLY A C 1
ATOM 624 O O . GLY A 1 77 ? -10.806 -1.080 8.849 1.00 85.25 77 GLY A O 1
ATOM 625 N N . GLU A 1 78 ? -8.905 0.076 8.599 1.00 85.69 78 GLU A N 1
ATOM 626 C CA . GLU A 1 78 ? -8.880 0.575 9.978 1.00 85.69 78 GLU A CA 1
ATOM 627 C C . GLU A 1 78 ? -10.019 1.558 10.263 1.00 85.69 78 GLU A C 1
ATOM 629 O O . GLU A 1 78 ? -10.701 1.424 11.284 1.00 85.69 78 GLU A O 1
ATOM 634 N N . LEU A 1 79 ? -10.260 2.507 9.356 1.00 87.12 79 LEU A N 1
ATOM 635 C CA . LEU A 1 79 ? -11.371 3.456 9.443 1.00 87.12 79 LEU A CA 1
ATOM 636 C C . LEU A 1 79 ? -12.722 2.746 9.374 1.00 87.12 79 LEU A C 1
ATOM 638 O O . LEU A 1 79 ? -13.606 3.032 10.181 1.00 87.12 79 LEU A O 1
ATOM 642 N N . TYR A 1 80 ? -12.861 1.783 8.467 1.00 85.19 80 TYR A N 1
ATOM 643 C CA . TYR A 1 80 ? -14.046 0.952 8.327 1.00 85.19 80 TYR A CA 1
ATOM 644 C C . TYR A 1 80 ? -14.307 0.189 9.625 1.00 85.19 80 TYR A C 1
ATOM 646 O O . TYR A 1 80 ? -15.376 0.316 10.199 1.00 85.19 80 TYR A O 1
ATOM 654 N N . ARG A 1 81 ? -13.313 -0.489 10.206 1.00 81.31 81 ARG A N 1
ATOM 655 C CA . ARG A 1 81 ? -13.481 -1.152 11.513 1.00 81.31 81 ARG A CA 1
ATOM 656 C C . ARG A 1 81 ? -13.821 -0.176 12.649 1.00 81.31 81 ARG A C 1
ATOM 658 O O . ARG A 1 81 ? -14.483 -0.553 13.615 1.00 81.31 81 ARG A O 1
ATOM 665 N N . LYS A 1 82 ? -13.331 1.063 12.583 1.00 82.31 82 LYS A N 1
ATOM 666 C CA . LYS A 1 82 ? -13.571 2.080 13.616 1.00 82.31 82 LYS A CA 1
ATOM 667 C C . LYS A 1 82 ? -14.980 2.672 13.542 1.00 82.31 82 LYS A C 1
ATOM 669 O O . LYS A 1 82 ? -15.536 2.976 14.597 1.00 82.31 82 LYS A O 1
ATOM 674 N N . HIS A 1 83 ? -15.523 2.846 12.339 1.00 78.12 83 HIS A N 1
ATOM 675 C CA . HIS A 1 83 ? -16.749 3.613 12.096 1.00 78.12 83 HIS A CA 1
ATOM 676 C C . HIS A 1 83 ? -17.900 2.791 11.502 1.00 78.12 83 HIS A C 1
ATOM 678 O O . HIS A 1 83 ? -19.052 3.032 11.851 1.00 78.12 83 HIS A O 1
ATOM 684 N N . PHE A 1 84 ? -17.621 1.813 10.645 1.00 69.00 84 PHE A N 1
ATOM 685 C CA . PHE A 1 84 ? -18.624 0.912 10.082 1.00 69.00 84 PHE A CA 1
ATOM 686 C C . PHE A 1 84 ? -18.917 -0.245 11.046 1.00 69.00 84 PHE A C 1
ATOM 688 O O . PHE A 1 84 ? -18.014 -0.917 11.539 1.00 69.00 84 PHE A O 1
ATOM 695 N N . GLY A 1 85 ? -20.203 -0.486 11.312 1.00 66.19 85 GLY A N 1
ATOM 696 C CA . GLY A 1 85 ? -20.675 -1.599 12.145 1.00 66.19 85 GLY A CA 1
ATOM 697 C C . GLY A 1 85 ? -20.829 -1.300 13.641 1.00 66.19 85 GLY A C 1
ATOM 698 O O . GLY A 1 85 ? -21.260 -2.182 14.373 1.00 66.19 85 GLY A O 1
ATOM 699 N N . LYS A 1 86 ? -20.537 -0.076 14.108 1.00 64.50 86 LYS A N 1
ATOM 700 C CA . LYS A 1 86 ? -20.761 0.322 15.514 1.00 64.50 86 LYS A CA 1
ATOM 701 C C . LYS A 1 86 ? -22.161 0.874 15.824 1.00 64.50 86 LYS A C 1
ATOM 703 O O . LYS A 1 86 ? -22.398 1.260 16.959 1.00 64.50 86 LYS A O 1
ATOM 708 N N . GLY A 1 87 ? -23.086 0.869 14.860 1.00 68.25 87 GLY A N 1
ATOM 709 C CA . GLY A 1 87 ? -24.417 1.458 15.041 1.00 68.25 87 GLY A CA 1
ATOM 710 C C . GLY A 1 87 ? -24.363 2.966 15.318 1.00 68.25 87 GLY A C 1
ATOM 711 O O . GLY A 1 87 ? -23.321 3.607 15.151 1.00 68.25 87 GLY A O 1
ATOM 712 N N . GLU A 1 88 ? -25.493 3.542 15.719 1.00 69.19 88 GLU A N 1
ATOM 713 C CA . GLU A 1 88 ? -25.517 4.892 16.285 1.00 69.19 88 GLU A CA 1
ATOM 714 C C . GLU A 1 88 ? -24.800 4.879 17.645 1.00 69.19 88 GLU A C 1
ATOM 716 O O . GLU A 1 88 ? -24.954 3.939 18.426 1.00 69.19 88 GLU A O 1
ATOM 721 N N . LYS A 1 89 ? -23.983 5.905 17.925 1.00 71.06 89 LYS A N 1
ATOM 722 C CA . LYS A 1 89 ? -23.355 6.070 19.248 1.00 71.06 89 LYS A CA 1
ATOM 723 C C . LYS A 1 89 ? -24.448 6.126 20.315 1.00 71.06 89 LYS A C 1
ATOM 725 O O . LYS A 1 89 ? -25.472 6.769 20.086 1.00 71.06 89 LYS A O 1
ATOM 730 N N . THR A 1 90 ? -24.229 5.513 21.478 1.00 75.19 90 THR A N 1
ATOM 731 C CA . THR A 1 90 ? -25.227 5.573 22.558 1.00 75.19 90 THR A CA 1
ATOM 732 C C . THR A 1 90 ? -25.426 7.013 23.038 1.00 75.19 90 THR A C 1
ATOM 734 O O . THR A 1 90 ? -24.563 7.876 22.844 1.00 75.19 90 THR A O 1
ATOM 737 N N . ILE A 1 91 ? -26.565 7.288 23.676 1.00 73.19 91 ILE A N 1
ATOM 738 C CA . ILE A 1 91 ? -26.927 8.629 24.165 1.00 73.19 91 ILE A CA 1
ATOM 739 C C . ILE A 1 91 ? -25.852 9.158 25.129 1.00 73.19 91 ILE A C 1
ATOM 741 O O . ILE A 1 91 ? -25.496 10.335 25.089 1.00 73.19 91 ILE A O 1
ATOM 745 N N . GLU A 1 92 ? -25.256 8.280 25.934 1.00 77.62 92 GLU A N 1
ATOM 746 C CA . GLU A 1 92 ? -24.179 8.603 26.870 1.00 77.62 92 GLU A CA 1
ATOM 747 C C . GLU A 1 92 ? -22.865 8.931 26.149 1.00 77.62 92 GLU A C 1
ATOM 749 O O . GLU A 1 92 ? -22.155 9.857 26.545 1.00 77.62 92 GLU A O 1
ATOM 754 N N . GLU A 1 93 ? -22.523 8.198 25.085 1.00 76.44 93 GLU A N 1
ATOM 755 C CA . GLU A 1 93 ? -21.340 8.470 24.258 1.00 76.44 93 GLU A CA 1
ATOM 756 C C . GLU A 1 93 ? -21.493 9.769 23.458 1.00 76.44 93 GLU A C 1
ATOM 758 O O . GLU A 1 93 ? -20.533 10.538 23.312 1.00 76.44 93 GLU A O 1
ATOM 763 N N . ALA A 1 94 ? -22.701 10.038 22.961 1.00 79.69 94 ALA A N 1
ATOM 764 C CA . ALA A 1 94 ? -23.046 11.278 22.282 1.00 79.69 94 ALA A CA 1
ATOM 765 C C . ALA A 1 94 ? -22.961 12.471 23.244 1.00 79.69 94 ALA A C 1
ATOM 767 O O . ALA A 1 94 ? -22.256 13.435 22.940 1.00 79.69 94 ALA A O 1
ATOM 768 N N . ALA A 1 95 ? -23.567 12.371 24.434 1.00 81.06 95 ALA A N 1
ATOM 769 C CA . ALA A 1 95 ? -23.477 13.385 25.485 1.00 81.06 95 ALA A CA 1
ATOM 770 C C . ALA A 1 95 ? -22.015 13.655 25.876 1.00 81.06 95 ALA A C 1
ATOM 772 O O . ALA A 1 95 ? -21.579 14.806 25.906 1.00 81.06 95 ALA A O 1
ATOM 773 N N . ARG A 1 96 ? -21.207 12.603 26.050 1.00 82.12 96 ARG A N 1
ATOM 774 C CA . ARG A 1 96 ? -19.781 12.730 26.383 1.00 82.12 96 ARG A CA 1
ATOM 775 C C . ARG A 1 96 ? -18.962 13.384 25.268 1.00 82.12 96 ARG A C 1
ATOM 777 O O . ARG A 1 96 ? -18.022 14.114 25.567 1.00 82.12 96 ARG A O 1
ATOM 784 N N . THR A 1 97 ? -19.322 13.167 23.999 1.00 82.00 97 THR A N 1
ATOM 785 C CA . THR A 1 97 ? -18.666 13.815 22.846 1.00 82.00 97 THR A CA 1
ATOM 786 C C . THR A 1 97 ? -18.839 15.337 22.881 1.00 82.00 97 THR A C 1
ATOM 788 O O . THR A 1 97 ? -17.926 16.062 22.496 1.00 82.00 97 THR A O 1
ATOM 791 N N . VAL A 1 98 ? -19.981 15.825 23.372 1.00 86.12 98 VAL A N 1
ATOM 792 C CA . VAL A 1 98 ? -20.288 17.262 23.483 1.00 86.12 98 VAL A CA 1
ATOM 793 C C . VAL A 1 98 ? -19.994 17.846 24.873 1.00 86.12 98 VAL A C 1
ATOM 795 O O . VAL A 1 98 ? -20.307 19.004 25.130 1.00 86.12 98 VAL A O 1
ATOM 798 N N . GLY A 1 99 ? -19.378 17.070 25.774 1.00 82.94 99 GLY A N 1
ATOM 799 C CA . GLY A 1 99 ? -19.028 17.509 27.131 1.00 82.94 99 GLY A CA 1
ATOM 800 C C . GLY A 1 99 ? -20.193 17.521 28.129 1.00 82.94 99 GLY A C 1
ATOM 801 O O . GLY A 1 99 ? -20.063 18.084 29.213 1.00 82.94 99 GLY A O 1
ATOM 802 N N . LEU A 1 100 ? -21.317 16.893 27.789 1.00 81.12 100 LEU A N 1
ATOM 803 C CA . LEU A 1 100 ? -22.489 16.755 28.650 1.00 81.12 100 LEU A CA 1
ATOM 804 C C . LEU A 1 100 ? -22.456 15.410 29.396 1.00 81.12 100 LEU A C 1
ATOM 806 O O . LEU A 1 100 ? -21.911 14.415 28.913 1.00 81.12 100 LEU A O 1
ATOM 810 N N . LYS A 1 101 ? -23.054 15.372 30.589 1.00 81.31 101 LYS A N 1
ATOM 811 C CA . LYS A 1 101 ? -23.290 14.140 31.356 1.00 81.31 101 LYS A CA 1
ATOM 812 C C . LYS A 1 101 ? -24.789 13.869 31.408 1.00 81.31 101 LYS A C 1
ATOM 814 O O . LYS A 1 101 ? -25.570 14.812 31.507 1.00 81.31 101 LYS A O 1
ATOM 819 N N . LEU A 1 102 ? -25.174 12.596 31.332 1.00 77.38 102 LEU A N 1
ATOM 820 C CA . LEU A 1 102 ? -26.569 12.207 31.501 1.00 77.38 102 LEU A CA 1
ATOM 821 C C . LEU A 1 102 ? -26.965 12.435 32.974 1.00 77.38 102 LEU A C 1
ATOM 823 O O . LEU A 1 102 ? -26.186 12.055 33.851 1.00 77.38 102 LEU A O 1
ATOM 827 N N . PRO A 1 103 ? -28.107 13.082 33.262 1.00 81.06 103 PRO A N 1
ATOM 828 C CA . PRO A 1 103 ? -28.577 13.230 34.633 1.00 81.06 103 PRO A CA 1
ATOM 829 C C . PRO A 1 103 ? -28.942 11.856 35.213 1.00 81.06 103 PRO A C 1
ATOM 831 O O . PRO A 1 103 ? -29.679 11.095 34.588 1.00 81.06 103 PRO A O 1
ATOM 834 N N . GLU A 1 104 ? -28.425 11.543 36.403 1.00 77.50 104 GLU A N 1
ATOM 835 C CA . GLU A 1 104 ? -28.847 10.372 37.175 1.00 77.50 104 GLU A CA 1
ATOM 836 C C . GLU A 1 104 ? -30.269 10.634 37.677 1.00 77.50 104 GLU A C 1
ATOM 838 O O . GLU A 1 104 ? -30.505 11.552 38.465 1.00 77.50 104 GLU A O 1
ATOM 843 N N . VAL A 1 105 ? -31.234 9.886 37.141 1.00 71.69 105 VAL A N 1
ATOM 844 C CA . VAL A 1 105 ? -32.630 9.977 37.571 1.00 71.69 105 VAL A CA 1
ATOM 845 C C . VAL A 1 105 ? -32.690 9.429 39.000 1.00 71.69 105 VAL A C 1
ATOM 847 O O . VAL A 1 105 ? -32.301 8.276 39.192 1.00 71.69 105 VAL A O 1
ATOM 850 N N . PRO A 1 106 ? -33.120 10.205 40.011 1.00 72.31 106 PRO A N 1
ATOM 851 C CA . PRO A 1 106 ? -33.317 9.645 41.339 1.00 72.31 106 PRO A CA 1
ATOM 852 C C . PRO A 1 106 ? -34.445 8.608 41.268 1.00 72.31 106 PRO A C 1
ATOM 854 O O . PRO A 1 106 ? -35.529 8.913 40.765 1.00 72.31 106 PRO A O 1
ATOM 857 N N . GLU A 1 107 ? -34.175 7.385 41.731 1.00 63.22 107 GLU A N 1
ATOM 858 C CA . GLU A 1 107 ? -35.209 6.368 41.939 1.00 63.22 107 GLU A CA 1
ATOM 859 C C . GLU A 1 107 ? -36.227 6.915 42.952 1.00 63.22 107 GLU A C 1
ATOM 861 O O . GLU A 1 107 ? -35.851 7.354 44.042 1.00 63.22 107 GLU A O 1
ATOM 866 N N . ILE A 1 108 ? -37.498 6.961 42.537 1.00 54.16 108 ILE A N 1
ATOM 867 C CA . ILE A 1 108 ? -38.649 7.363 43.360 1.00 54.16 108 ILE A CA 1
ATOM 868 C C . ILE A 1 108 ? -39.113 6.161 44.177 1.00 54.16 108 ILE A C 1
ATOM 870 O O . ILE A 1 108 ? -39.261 5.079 43.564 1.00 54.16 108 ILE A O 1
#

Radius of gyration: 24.2 Å; chains: 1; bounding box: 65×33×70 Å